Protein AF-A0A3D5Y9T0-F1 (afdb_monomer_lite)

Radius of gyration: 16.97 Å; chains: 1; bounding box: 42×30×44 Å

Structure (mmCIF, N/CA/C/O backbone):
data_AF-A0A3D5Y9T0-F1
#
_entry.id   AF-A0A3D5Y9T0-F1
#
loop_
_atom_site.group_PDB
_atom_site.id
_atom_site.type_symbol
_atom_site.label_atom_id
_atom_site.label_alt_id
_atom_site.label_comp_id
_atom_site.label_asym_id
_atom_site.label_entity_id
_atom_site.label_seq_id
_atom_site.pdbx_PDB_ins_code
_atom_site.Cartn_x
_atom_site.Cartn_y
_atom_site.Cartn_z
_atom_site.occupancy
_atom_site.B_iso_or_equiv
_atom_site.auth_seq_id
_atom_site.auth_comp_id
_atom_site.auth_asym_id
_atom_site.auth_atom_id
_atom_site.pdbx_PDB_model_num
ATOM 1 N N . MET A 1 1 ? -22.317 -2.074 -11.335 1.00 44.34 1 MET A N 1
ATOM 2 C CA . MET A 1 1 ? -21.669 -0.758 -11.502 1.00 44.34 1 MET A CA 1
ATOM 3 C C . MET A 1 1 ? -20.182 -1.042 -11.603 1.00 44.34 1 MET A C 1
ATOM 5 O O . MET A 1 1 ? -19.651 -1.656 -10.688 1.00 44.34 1 MET A O 1
ATOM 9 N N . THR A 1 2 ? -19.561 -0.756 -12.742 1.00 47.66 2 THR A N 1
ATOM 10 C CA . THR A 1 2 ? -18.160 -1.115 -12.999 1.00 47.66 2 THR A CA 1
ATOM 11 C C . THR A 1 2 ? -17.351 0.167 -12.926 1.00 47.66 2 THR A C 1
ATOM 13 O O . THR A 1 2 ? -17.516 1.041 -13.772 1.00 47.66 2 THR A O 1
ATOM 16 N N . SER A 1 3 ? -16.539 0.307 -11.885 1.00 53.72 3 SER A N 1
ATOM 17 C CA . SER A 1 3 ? -15.644 1.451 -11.727 1.00 53.72 3 SER A CA 1
ATOM 18 C C . SER A 1 3 ? -14.276 1.087 -12.290 1.00 53.72 3 SER A C 1
ATOM 20 O O . SER A 1 3 ? -13.783 -0.013 -12.047 1.00 53.72 3 SER A O 1
ATOM 22 N N . ALA A 1 4 ? -13.668 2.006 -13.037 1.00 58.50 4 ALA A N 1
ATOM 23 C CA . ALA A 1 4 ? -12.312 1.867 -13.552 1.00 58.50 4 ALA A CA 1
ATOM 24 C C . ALA A 1 4 ? -11.456 3.031 -13.048 1.00 58.50 4 ALA A C 1
ATOM 26 O O . ALA A 1 4 ? -11.899 4.178 -13.049 1.00 58.50 4 ALA A O 1
ATOM 27 N N . LEU A 1 5 ? -10.229 2.723 -12.632 1.00 60.41 5 LEU A N 1
ATOM 28 C CA . LEU A 1 5 ? -9.205 3.704 -12.294 1.00 60.41 5 LEU A CA 1
ATOM 29 C C . LEU A 1 5 ? -8.203 3.748 -13.452 1.00 60.41 5 LEU A C 1
ATOM 31 O O . LEU A 1 5 ? -7.505 2.765 -13.697 1.00 60.41 5 LEU A O 1
ATOM 35 N N . LEU A 1 6 ? -8.160 4.868 -14.176 1.00 60.34 6 LEU A N 1
ATOM 36 C CA . LEU A 1 6 ? -7.177 5.102 -15.232 1.00 60.34 6 LEU A CA 1
ATOM 37 C C . LEU A 1 6 ? -5.992 5.874 -14.656 1.00 60.34 6 LEU A C 1
ATOM 39 O O . LEU A 1 6 ? -6.169 6.915 -14.029 1.00 60.34 6 LEU A O 1
ATOM 43 N N . MET A 1 7 ? -4.789 5.359 -14.886 1.00 64.12 7 MET A N 1
ATOM 44 C CA . MET A 1 7 ? -3.538 5.953 -14.425 1.00 64.12 7 MET A CA 1
ATOM 45 C C . MET A 1 7 ? -2.582 5.960 -15.615 1.00 64.12 7 MET A C 1
ATOM 47 O O . MET A 1 7 ? -2.412 4.939 -16.280 1.00 64.12 7 MET A O 1
ATOM 51 N N . TRP A 1 8 ? -2.008 7.120 -15.913 1.00 60.72 8 TRP A N 1
ATOM 52 C CA . TRP A 1 8 ? -1.108 7.341 -17.041 1.00 60.72 8 TRP A CA 1
ATOM 53 C C . TRP A 1 8 ? 0.084 8.141 -16.536 1.00 60.72 8 TRP A C 1
ATOM 55 O O . TRP A 1 8 ? -0.109 9.129 -15.833 1.00 60.72 8 TRP A O 1
ATOM 65 N N . GLU A 1 9 ? 1.288 7.754 -16.948 1.00 65.19 9 GLU A N 1
ATOM 66 C CA . GLU A 1 9 ? 2.490 8.568 -16.787 1.00 65.19 9 GLU A CA 1
ATOM 67 C C . GLU A 1 9 ? 3.330 8.473 -18.071 1.00 65.19 9 GLU A C 1
ATOM 69 O O . GLU A 1 9 ? 3.703 7.362 -18.468 1.00 65.19 9 GLU A O 1
ATOM 74 N N . PRO A 1 10 ? 3.632 9.594 -18.751 1.00 60.41 10 PRO A N 1
ATOM 75 C CA . PRO A 1 10 ? 4.491 9.578 -19.921 1.00 60.41 10 PRO A CA 1
ATOM 76 C C . PRO A 1 10 ? 5.957 9.483 -19.479 1.00 60.41 10 PRO A C 1
ATOM 78 O O . PRO A 1 10 ? 6.588 10.479 -19.143 1.00 60.41 10 PRO A O 1
ATOM 81 N N . THR A 1 11 ? 6.527 8.279 -19.514 1.00 65.00 11 THR A N 1
ATOM 82 C CA . THR A 1 11 ? 7.960 8.059 -19.271 1.00 65.00 11 THR A CA 1
ATOM 83 C C . THR A 1 11 ? 8.695 7.757 -20.581 1.00 65.00 11 THR A C 1
ATOM 85 O O . THR A 1 11 ? 8.314 6.862 -21.331 1.00 65.00 11 THR A O 1
ATOM 88 N N . SER A 1 12 ? 9.749 8.525 -20.880 1.00 64.12 12 SER A N 1
ATOM 89 C CA . SER A 1 12 ? 10.648 8.300 -22.028 1.00 64.12 12 SER A CA 1
ATOM 90 C C . SER A 1 12 ? 11.911 7.515 -21.656 1.00 64.12 12 SER A C 1
ATOM 92 O O . SER A 1 12 ? 12.662 7.094 -22.532 1.00 64.12 12 SER A O 1
ATOM 94 N N . SER A 1 13 ? 12.159 7.337 -20.355 1.00 71.62 13 SER A N 1
ATOM 95 C CA . SER A 1 13 ? 13.212 6.496 -19.787 1.00 71.62 13 SER A CA 1
ATOM 96 C C . SER A 1 13 ? 12.961 6.283 -18.288 1.00 71.62 13 SER A C 1
ATOM 98 O O . SER A 1 13 ? 12.377 7.131 -17.612 1.00 71.62 13 SER A O 1
ATOM 100 N N . GLY A 1 14 ? 13.422 5.150 -17.758 1.00 80.31 14 GLY A N 1
ATOM 101 C CA . GLY A 1 14 ? 13.322 4.796 -16.340 1.00 80.31 14 GLY A CA 1
ATOM 102 C C . GLY A 1 14 ? 12.099 3.949 -15.974 1.00 80.31 14 GLY A C 1
ATOM 103 O O . GLY A 1 14 ? 11.492 3.281 -16.814 1.00 80.31 14 GLY A O 1
ATOM 104 N N . SER A 1 15 ? 11.778 3.937 -14.679 1.00 82.88 15 SER A N 1
ATOM 105 C CA . SER A 1 15 ? 10.629 3.224 -14.117 1.00 82.88 15 SER A CA 1
ATOM 106 C C . SER A 1 15 ? 9.788 4.164 -13.262 1.00 82.88 15 SER A C 1
ATOM 108 O O . SER A 1 15 ? 10.317 4.831 -12.373 1.00 82.88 15 SER A O 1
ATOM 110 N N . VAL A 1 16 ? 8.480 4.168 -13.497 1.00 85.44 16 VAL A N 1
ATOM 111 C CA . VAL A 1 16 ? 7.497 4.880 -12.675 1.00 85.44 16 VAL A CA 1
ATOM 112 C C . VAL A 1 16 ? 6.829 3.870 -11.760 1.00 85.44 16 VAL A C 1
ATOM 114 O O . VAL A 1 16 ? 6.356 2.838 -12.233 1.00 85.44 16 VAL A O 1
ATOM 117 N N . TYR A 1 17 ? 6.788 4.170 -10.463 1.00 85.88 17 TYR A N 1
ATOM 118 C CA . TYR A 1 17 ? 6.134 3.346 -9.450 1.00 85.88 17 TYR A CA 1
ATOM 119 C C . TYR A 1 17 ? 4.898 4.084 -8.959 1.00 85.88 17 TYR A C 1
ATOM 121 O O . TYR A 1 17 ? 5.007 5.163 -8.380 1.00 85.88 17 TYR A O 1
ATOM 129 N N . LEU A 1 18 ? 3.735 3.479 -9.149 1.00 88.00 18 LEU A N 1
ATOM 130 C CA . LEU A 1 18 ? 2.513 3.901 -8.495 1.00 88.00 18 LEU A CA 1
ATOM 131 C C . LEU A 1 18 ? 2.187 2.920 -7.381 1.00 88.00 18 LEU A C 1
ATOM 133 O O . LEU A 1 18 ? 2.178 1.713 -7.605 1.00 88.00 18 LEU A O 1
ATOM 137 N N . VAL A 1 19 ? 1.891 3.433 -6.192 1.00 89.38 19 VAL A N 1
ATOM 138 C CA . VAL A 1 19 ? 1.512 2.612 -5.045 1.00 89.38 19 VAL A CA 1
ATOM 139 C C . VAL A 1 19 ? 0.292 3.224 -4.382 1.00 89.38 19 VAL A C 1
ATOM 141 O O . VAL A 1 19 ? 0.239 4.427 -4.141 1.00 89.38 19 VAL A O 1
ATOM 144 N N . VAL A 1 20 ? -0.684 2.378 -4.088 1.00 89.62 20 VAL A N 1
ATOM 145 C CA . VAL A 1 20 ? -1.932 2.727 -3.417 1.00 89.62 20 VAL A CA 1
ATOM 146 C C . VAL A 1 20 ? -2.071 1.808 -2.213 1.00 89.62 20 VAL A C 1
ATOM 148 O O . VAL A 1 20 ? -1.701 0.640 -2.289 1.00 89.62 20 VAL A O 1
ATOM 151 N N . ASN A 1 21 ? -2.593 2.325 -1.102 1.00 90.31 21 ASN A N 1
ATOM 152 C CA . ASN A 1 21 ? -2.951 1.524 0.064 1.00 90.31 21 ASN A CA 1
ATOM 153 C C . ASN A 1 21 ? -4.437 1.715 0.358 1.00 90.31 21 ASN A C 1
ATOM 155 O O . ASN A 1 21 ? -4.840 2.784 0.815 1.00 90.31 21 ASN A O 1
ATOM 159 N N . GLY A 1 22 ? -5.244 0.706 0.034 1.00 88.25 22 GLY A N 1
ATOM 160 C CA . GLY A 1 22 ? -6.670 0.702 0.340 1.00 88.25 22 GLY A CA 1
ATOM 161 C C . GLY A 1 22 ? -6.932 0.297 1.787 1.00 88.25 22 GLY A C 1
ATOM 162 O O . GLY A 1 22 ? -6.128 -0.405 2.392 1.00 88.25 22 GLY A O 1
ATOM 163 N N . ILE A 1 23 ? -8.080 0.707 2.325 1.00 87.44 23 ILE A N 1
ATOM 164 C CA . ILE A 1 23 ? -8.626 0.167 3.575 1.00 87.44 23 ILE A CA 1
ATOM 165 C C . ILE A 1 23 ? -9.846 -0.675 3.209 1.00 87.44 23 ILE A C 1
ATOM 167 O O . ILE A 1 23 ? -10.811 -0.156 2.645 1.00 87.44 23 ILE A O 1
ATOM 171 N N . ARG A 1 24 ? -9.801 -1.972 3.508 1.00 87.75 24 ARG A N 1
ATOM 172 C CA . ARG A 1 24 ? -10.867 -2.938 3.229 1.00 87.75 24 ARG A CA 1
ATOM 173 C C . ARG A 1 24 ? -11.492 -3.406 4.538 1.00 87.75 24 ARG A C 1
ATOM 175 O O . ARG A 1 24 ? -10.788 -3.653 5.506 1.00 87.75 24 ARG A O 1
ATOM 182 N N . HIS A 1 25 ? -12.806 -3.601 4.556 1.00 87.12 25 HIS A N 1
ATOM 183 C CA . HIS A 1 25 ? -13.451 -4.363 5.624 1.00 87.12 25 HIS A CA 1
ATOM 184 C C . HIS A 1 25 ? -13.201 -5.865 5.408 1.00 87.12 25 HIS A C 1
ATOM 186 O O . HIS A 1 25 ? -13.663 -6.444 4.420 1.00 87.12 25 HIS A O 1
ATOM 192 N N . ASP A 1 26 ? -12.471 -6.497 6.325 1.00 88.44 26 ASP A N 1
ATOM 193 C CA . ASP A 1 26 ? -12.350 -7.946 6.411 1.00 88.44 26 ASP A CA 1
ATOM 194 C C . ASP A 1 26 ? -13.477 -8.526 7.273 1.00 88.44 26 ASP A C 1
ATOM 196 O O . ASP A 1 26 ? -13.438 -8.486 8.502 1.00 88.44 26 ASP A O 1
ATOM 200 N N . GLN A 1 27 ? -14.493 -9.075 6.607 1.00 85.19 27 GLN A N 1
ATOM 201 C CA . GLN A 1 27 ? -15.669 -9.648 7.265 1.00 85.19 27 GLN A CA 1
ATOM 202 C C . GLN A 1 27 ? -15.348 -10.876 8.121 1.00 85.19 27 GLN A C 1
ATOM 204 O O . GLN A 1 27 ? -16.078 -11.156 9.068 1.00 85.19 27 GLN A O 1
ATOM 209 N N . LYS A 1 28 ? -14.293 -11.633 7.788 1.00 87.75 28 LYS A N 1
ATOM 210 C CA . LYS A 1 28 ? -13.954 -12.865 8.511 1.00 87.75 28 LYS A CA 1
ATOM 211 C C . LYS A 1 28 ? -13.447 -12.543 9.912 1.00 87.75 28 LYS A C 1
ATOM 213 O O . LYS A 1 28 ? -13.846 -13.198 10.871 1.00 87.75 28 LYS A O 1
ATOM 218 N N . ASP A 1 29 ? -12.594 -11.531 9.999 1.00 87.69 29 ASP A N 1
ATOM 219 C CA . ASP A 1 29 ? -11.960 -11.112 11.247 1.00 87.69 29 ASP A CA 1
ATOM 220 C C . ASP A 1 29 ? -12.679 -9.904 11.886 1.00 87.69 29 ASP A C 1
ATOM 222 O O . ASP A 1 29 ? -12.258 -9.418 12.934 1.00 87.69 29 ASP A O 1
ATOM 226 N N . ASN A 1 30 ? -13.777 -9.437 11.269 1.00 88.44 30 ASN A N 1
ATOM 227 C CA . ASN A 1 30 ? -14.540 -8.237 11.635 1.00 88.44 30 ASN A CA 1
ATOM 228 C C . ASN A 1 30 ? -13.624 -7.035 11.933 1.00 88.44 30 ASN A C 1
ATOM 230 O O . ASN A 1 30 ? -13.685 -6.404 12.994 1.00 88.44 30 ASN A O 1
ATOM 234 N N . ALA A 1 31 ? -12.725 -6.763 10.990 1.00 91.44 31 ALA A N 1
ATOM 235 C CA . ALA A 1 31 ? -11.647 -5.796 11.130 1.00 91.44 31 ALA A CA 1
ATOM 236 C C . ALA A 1 31 ? -11.491 -4.948 9.861 1.00 91.44 31 ALA A C 1
ATOM 238 O O . ALA A 1 31 ? -11.967 -5.312 8.786 1.00 91.44 31 ALA A O 1
ATOM 239 N N . LEU A 1 32 ? -10.802 -3.814 9.965 1.00 89.38 32 LEU A N 1
ATOM 240 C CA . LEU A 1 32 ? -10.307 -3.088 8.800 1.00 89.38 32 LEU A CA 1
ATOM 241 C C . LEU A 1 32 ? -8.893 -3.576 8.484 1.00 89.38 32 LEU A C 1
ATOM 243 O O . LEU A 1 32 ? -8.024 -3.536 9.349 1.00 89.38 32 LEU A O 1
ATOM 247 N N . ASP A 1 33 ? -8.651 -4.021 7.256 1.00 91.44 33 ASP A N 1
ATOM 248 C CA . ASP A 1 33 ? -7.337 -4.461 6.788 1.00 91.44 33 ASP A CA 1
ATOM 249 C C . ASP A 1 33 ? -6.820 -3.524 5.699 1.00 91.44 33 ASP A C 1
ATOM 251 O O . ASP A 1 33 ? -7.552 -3.111 4.795 1.00 91.44 33 ASP A O 1
ATOM 255 N N . GLN A 1 34 ? -5.541 -3.187 5.784 1.00 91.81 34 GLN A N 1
ATOM 256 C CA . GLN A 1 34 ? -4.855 -2.443 4.743 1.00 91.81 34 GLN A CA 1
ATOM 257 C C . GLN A 1 34 ? -4.495 -3.356 3.571 1.00 91.81 34 GLN A C 1
ATOM 259 O O . GLN A 1 34 ? -3.858 -4.396 3.741 1.00 91.81 34 GLN A O 1
ATOM 264 N N . GLU A 1 35 ? -4.857 -2.934 2.363 1.00 91.75 35 GLU A N 1
ATOM 265 C CA . GLU A 1 35 ? -4.616 -3.665 1.125 1.00 91.75 35 GLU A CA 1
ATOM 266 C C . GLU A 1 35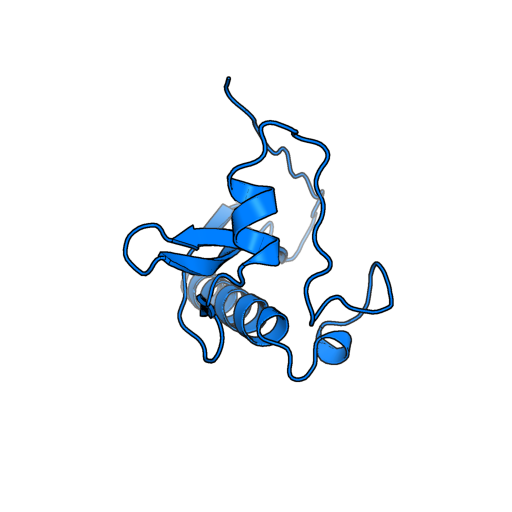 ? -3.852 -2.789 0.125 1.00 91.75 35 GLU A C 1
ATOM 268 O O . GLU A 1 35 ? -4.451 -2.056 -0.673 1.00 91.75 35 GLU A O 1
ATOM 273 N N . PRO A 1 36 ? -2.512 -2.849 0.140 1.00 92.62 36 PRO A N 1
ATOM 274 C CA . PRO A 1 36 ? -1.712 -2.119 -0.797 1.00 92.62 36 PRO A CA 1
ATOM 275 C C . PRO A 1 36 ? -1.546 -2.901 -2.091 1.00 92.62 36 PRO A C 1
ATOM 277 O O . PRO A 1 36 ? -1.400 -4.130 -2.131 1.00 92.62 36 PRO A O 1
ATOM 280 N N . PHE A 1 37 ? -1.522 -2.139 -3.169 1.00 93.44 37 PHE A N 1
ATOM 281 C CA . PHE A 1 37 ? -1.165 -2.600 -4.492 1.00 93.44 37 PHE A CA 1
ATOM 282 C C . PHE A 1 37 ? -0.314 -1.540 -5.174 1.00 93.44 37 PHE A C 1
ATOM 284 O O . PHE A 1 37 ? -0.307 -0.367 -4.800 1.00 93.44 37 PHE A O 1
ATOM 291 N N . GLY A 1 38 ? 0.433 -1.952 -6.182 1.00 91.75 38 GLY A N 1
ATOM 292 C CA . GLY A 1 38 ? 1.254 -1.045 -6.944 1.00 91.75 38 GLY A CA 1
ATOM 293 C C . GLY A 1 38 ? 1.526 -1.547 -8.342 1.00 91.75 38 GLY A C 1
ATOM 294 O O . GLY A 1 38 ? 1.424 -2.736 -8.649 1.00 91.75 38 GLY A O 1
ATOM 295 N N . ILE A 1 39 ? 1.852 -0.586 -9.188 1.00 89.94 39 ILE A N 1
ATOM 296 C CA . ILE A 1 39 ? 2.131 -0.766 -10.597 1.00 89.94 39 ILE A CA 1
ATOM 297 C C . ILE A 1 39 ? 3.499 -0.158 -10.866 1.00 89.94 39 ILE A C 1
ATOM 299 O O . ILE A 1 39 ? 3.782 0.962 -10.446 1.00 89.94 39 ILE A O 1
ATOM 303 N N . VAL A 1 40 ? 4.336 -0.892 -11.585 1.00 88.19 40 VAL A N 1
ATOM 304 C CA . VAL A 1 40 ? 5.504 -0.335 -12.258 1.00 88.19 40 VAL A CA 1
ATOM 305 C C . VAL A 1 40 ? 5.224 -0.263 -13.737 1.00 88.19 40 VAL A C 1
ATOM 307 O O . VAL A 1 40 ? 4.776 -1.251 -14.310 1.00 88.19 40 VAL A O 1
ATOM 310 N N . VAL A 1 41 ? 5.550 0.871 -14.347 1.00 86.56 41 VAL A N 1
ATOM 311 C CA . VAL A 1 41 ? 5.731 0.983 -15.795 1.00 86.56 41 VAL A CA 1
ATOM 312 C C . VAL A 1 41 ? 7.213 1.213 -16.042 1.00 86.56 41 VAL A C 1
ATOM 314 O O . VAL A 1 41 ? 7.777 2.197 -15.559 1.00 86.56 41 VAL A O 1
ATOM 317 N N . ASN A 1 42 ? 7.850 0.289 -16.754 1.00 82.81 42 ASN A N 1
ATOM 318 C CA . ASN A 1 42 ? 9.242 0.400 -17.157 1.00 82.81 42 ASN A CA 1
ATOM 319 C C . ASN A 1 42 ? 9.307 0.631 -18.670 1.00 82.81 42 ASN A C 1
ATOM 321 O O . ASN A 1 42 ? 8.807 -0.179 -19.449 1.00 82.81 42 ASN A O 1
ATOM 325 N N . ALA A 1 43 ? 9.913 1.749 -19.065 1.00 79.94 43 ALA A N 1
ATOM 326 C CA . ALA A 1 43 ? 10.078 2.149 -20.460 1.00 79.94 43 ALA A CA 1
ATOM 327 C C . ALA A 1 43 ? 11.549 2.123 -20.914 1.00 79.94 43 ALA A C 1
ATOM 329 O O . ALA A 1 43 ? 11.900 2.722 -21.927 1.00 79.94 43 ALA A O 1
ATOM 330 N N . THR A 1 44 ? 12.433 1.452 -20.166 1.00 72.44 44 THR A N 1
ATOM 331 C CA . THR A 1 44 ? 13.823 1.233 -20.594 1.00 72.44 44 THR A CA 1
ATOM 332 C C . THR A 1 44 ? 13.932 0.004 -21.497 1.00 72.44 44 THR A C 1
ATOM 334 O O . THR A 1 44 ? 13.517 -1.087 -21.121 1.00 72.44 44 THR A O 1
ATOM 337 N N . GLY A 1 45 ? 14.511 0.176 -22.691 1.00 69.31 45 GLY A N 1
ATOM 338 C CA . GLY A 1 45 ? 14.797 -0.914 -23.632 1.00 69.31 45 GLY A CA 1
ATOM 339 C C . GLY A 1 45 ? 13.948 -0.895 -24.907 1.00 69.31 45 GLY A C 1
ATOM 340 O O . GLY A 1 45 ? 13.357 0.118 -25.269 1.00 69.31 45 GLY A O 1
ATOM 341 N N . ALA A 1 46 ? 13.930 -2.024 -25.621 1.00 69.94 46 ALA A N 1
ATOM 342 C CA . ALA A 1 46 ? 13.266 -2.152 -26.923 1.00 69.94 46 ALA A CA 1
ATOM 343 C C . ALA A 1 46 ? 11.726 -2.190 -26.839 1.00 69.94 46 ALA A C 1
ATOM 345 O O . ALA A 1 46 ? 11.046 -2.087 -27.859 1.00 69.94 46 ALA A O 1
ATOM 346 N N . SER A 1 47 ? 11.155 -2.379 -25.648 1.00 74.62 47 SER A N 1
ATOM 347 C CA . SER A 1 47 ? 9.709 -2.418 -25.416 1.00 74.62 47 SER A CA 1
ATOM 348 C C . SER A 1 47 ? 9.391 -2.000 -23.984 1.00 74.62 47 SER A C 1
ATOM 350 O O . SER A 1 47 ? 10.153 -2.301 -23.068 1.00 74.62 47 SER A O 1
ATOM 352 N N . ALA A 1 48 ? 8.258 -1.323 -23.794 1.00 81.06 48 ALA A N 1
ATOM 353 C CA . ALA A 1 48 ? 7.750 -1.007 -22.467 1.00 81.06 48 ALA A CA 1
ATOM 354 C C . ALA A 1 48 ? 7.050 -2.227 -21.856 1.00 81.06 48 ALA A C 1
ATOM 356 O O . ALA A 1 48 ? 6.352 -2.965 -22.554 1.00 81.06 48 ALA A O 1
ATOM 357 N N . TYR A 1 49 ? 7.198 -2.411 -20.547 1.00 82.94 49 TYR A N 1
ATOM 358 C CA . TYR A 1 49 ? 6.485 -3.441 -19.797 1.00 82.94 49 TYR A CA 1
ATOM 359 C C . TYR A 1 49 ? 5.934 -2.897 -18.481 1.00 82.94 49 TYR A C 1
ATOM 361 O O . TYR A 1 49 ? 6.378 -1.869 -17.964 1.00 82.94 49 TYR A O 1
ATOM 369 N N . GLY A 1 50 ? 4.938 -3.602 -17.947 1.00 85.75 50 GLY A N 1
ATOM 370 C CA . GLY A 1 50 ? 4.290 -3.263 -16.690 1.00 85.75 50 GLY A CA 1
ATOM 371 C C . GLY A 1 50 ? 4.315 -4.426 -15.706 1.00 85.75 50 GLY A C 1
ATOM 372 O O . GLY A 1 50 ? 4.148 -5.578 -16.100 1.00 85.75 50 GLY A O 1
ATOM 373 N N . ILE A 1 51 ? 4.497 -4.124 -14.423 1.00 88.25 51 ILE A N 1
ATOM 374 C CA . ILE A 1 51 ? 4.370 -5.091 -13.328 1.00 88.25 51 ILE A CA 1
ATOM 375 C C . ILE A 1 51 ? 3.229 -4.625 -12.436 1.00 88.25 51 ILE A C 1
ATOM 377 O O . ILE A 1 51 ? 3.241 -3.488 -11.977 1.00 88.25 51 ILE A O 1
ATOM 381 N N . PHE A 1 52 ? 2.282 -5.512 -12.147 1.00 90.75 52 PHE A N 1
ATOM 382 C CA . PHE A 1 52 ? 1.280 -5.309 -11.106 1.00 90.75 52 PHE A CA 1
ATOM 383 C C . PHE A 1 52 ? 1.616 -6.200 -9.912 1.00 90.75 52 PHE A C 1
ATOM 385 O O . PHE A 1 52 ? 1.759 -7.415 -10.051 1.00 90.75 52 PHE A O 1
ATOM 392 N N . ALA A 1 53 ? 1.739 -5.598 -8.733 1.00 91.06 53 ALA A N 1
ATOM 393 C CA . ALA A 1 53 ? 1.909 -6.314 -7.483 1.00 91.06 53 ALA A CA 1
ATOM 394 C C . ALA A 1 53 ? 0.817 -5.887 -6.511 1.00 91.06 53 ALA A C 1
ATOM 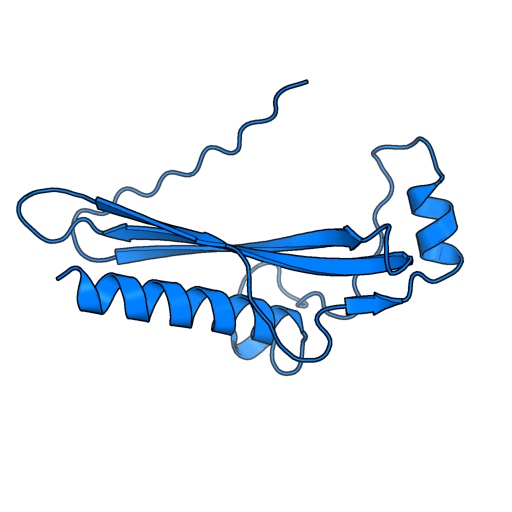396 O O . ALA A 1 53 ? 0.611 -4.705 -6.266 1.00 91.06 53 ALA A O 1
ATOM 397 N N . HIS A 1 54 ? 0.153 -6.860 -5.907 1.00 90.06 54 HIS A N 1
ATOM 398 C CA . HIS A 1 54 ? -0.791 -6.631 -4.824 1.00 90.06 54 HIS A CA 1
ATOM 399 C C . HIS A 1 54 ? -0.468 -7.564 -3.659 1.00 90.06 54 HIS A C 1
ATOM 401 O O . HIS A 1 54 ? 0.298 -8.530 -3.819 1.00 90.06 54 HIS A O 1
ATOM 407 N N . HIS A 1 55 ? -1.041 -7.234 -2.502 1.00 82.19 55 HIS A N 1
ATOM 408 C CA . HIS A 1 55 ? -0.904 -7.945 -1.233 1.00 82.19 55 HIS A CA 1
ATOM 409 C C . HIS A 1 55 ? 0.494 -7.877 -0.601 1.00 82.19 55 HIS A C 1
ATOM 411 O O . HIS A 1 55 ? 1.535 -7.817 -1.264 1.00 82.19 55 HIS A O 1
ATOM 417 N N . GLY A 1 56 ? 0.506 -7.977 0.725 1.00 85.31 56 GLY A N 1
ATOM 418 C CA . GLY A 1 56 ? 1.705 -8.059 1.543 1.00 85.31 56 GLY A CA 1
ATOM 419 C C . GLY A 1 56 ? 1.348 -8.332 3.001 1.00 85.31 56 GLY A C 1
ATOM 420 O O . GLY A 1 56 ? 0.174 -8.428 3.347 1.00 85.31 56 GLY A O 1
ATOM 421 N N . ASN A 1 57 ? 2.363 -8.445 3.851 1.00 90.31 57 ASN A N 1
ATOM 422 C CA . ASN A 1 57 ? 2.170 -8.563 5.289 1.00 90.31 57 ASN A CA 1
ATOM 423 C C . ASN A 1 57 ? 3.161 -7.660 6.026 1.00 90.31 57 ASN A C 1
ATOM 425 O O . ASN A 1 57 ? 4.352 -7.676 5.721 1.00 90.31 57 ASN A O 1
ATOM 429 N N . TRP A 1 58 ? 2.665 -6.894 6.991 1.00 92.56 58 TRP A N 1
ATOM 430 C CA . TRP A 1 58 ? 3.450 -6.032 7.871 1.00 92.56 58 TRP A CA 1
ATOM 431 C C . TRP A 1 58 ? 2.700 -5.839 9.201 1.00 92.56 58 TRP A C 1
ATOM 433 O O . TRP A 1 58 ? 1.497 -6.114 9.274 1.00 92.56 58 TRP A O 1
ATOM 443 N N . PRO A 1 59 ? 3.388 -5.410 10.272 1.00 91.00 59 PRO A N 1
ATOM 444 C CA . PRO A 1 59 ? 2.750 -5.152 11.559 1.00 91.00 59 PRO A CA 1
ATOM 445 C C . PRO A 1 59 ? 1.662 -4.078 11.471 1.00 91.00 59 PRO A C 1
ATOM 447 O O . PRO A 1 59 ? 1.774 -3.141 10.683 1.00 91.00 59 PRO A O 1
ATOM 450 N N . ASN A 1 60 ? 0.643 -4.195 12.325 1.00 89.38 60 ASN A N 1
ATOM 451 C CA . ASN A 1 60 ? -0.438 -3.212 12.485 1.00 89.38 60 ASN A CA 1
ATOM 452 C C . ASN A 1 60 ? -1.255 -2.931 11.209 1.00 89.38 60 ASN A C 1
ATOM 454 O O . ASN A 1 60 ? -1.960 -1.930 11.144 1.00 89.38 60 ASN A O 1
ATOM 458 N N . ARG A 1 61 ? -1.185 -3.811 10.198 1.00 91.19 61 ARG A N 1
ATOM 459 C CA . ARG A 1 61 ? -1.964 -3.671 8.956 1.00 91.19 61 ARG A CA 1
ATOM 460 C C . ARG A 1 61 ? -3.473 -3.845 9.154 1.00 91.19 61 ARG A C 1
ATOM 462 O O . ARG A 1 61 ? -4.248 -3.349 8.345 1.00 91.19 61 ARG A O 1
ATOM 469 N N . THR A 1 62 ? -3.864 -4.543 10.219 1.00 91.50 62 THR A N 1
ATOM 470 C CA . THR A 1 62 ? -5.253 -4.851 10.560 1.00 91.50 62 THR A CA 1
ATOM 471 C C . THR A 1 62 ? -5.627 -4.116 11.842 1.00 91.50 62 THR A C 1
ATOM 473 O O . THR A 1 62 ? -4.932 -4.250 12.852 1.00 91.50 62 THR A O 1
ATOM 476 N N . THR A 1 63 ? -6.722 -3.361 11.824 1.00 89.56 63 THR A N 1
ATOM 477 C CA . THR A 1 63 ? -7.247 -2.633 12.982 1.00 89.56 63 THR A CA 1
ATOM 478 C C . THR A 1 63 ? -8.653 -3.126 13.344 1.00 89.56 63 THR A C 1
ATOM 480 O O . THR A 1 63 ? -9.476 -3.356 12.455 1.00 89.56 63 THR A O 1
ATOM 483 N N . PRO A 1 64 ? -8.966 -3.317 14.640 1.00 90.50 64 PRO A N 1
ATOM 484 C CA . PRO A 1 64 ? -10.315 -3.681 15.060 1.00 90.50 64 PRO A CA 1
ATOM 485 C C . PRO A 1 64 ? -11.338 -2.611 14.669 1.00 90.50 64 PRO A C 1
ATOM 487 O O . PRO A 1 64 ? -11.063 -1.414 14.771 1.00 90.50 64 PRO A O 1
ATOM 490 N N . ILE A 1 65 ? -12.540 -3.036 14.281 1.00 88.69 65 ILE A N 1
ATOM 491 C CA . ILE A 1 65 ? -13.649 -2.108 14.049 1.00 88.69 65 ILE A CA 1
ATOM 492 C C . ILE A 1 65 ? -14.140 -1.566 15.396 1.00 88.69 65 ILE A C 1
ATOM 494 O O . ILE A 1 65 ? -14.534 -2.326 16.282 1.00 88.69 65 ILE A O 1
ATOM 498 N N . THR A 1 66 ? -14.130 -0.242 15.553 1.00 87.25 66 THR A N 1
ATOM 499 C CA . THR A 1 66 ? -14.727 0.421 16.720 1.00 87.25 66 THR A CA 1
ATOM 500 C C . THR A 1 66 ? -16.242 0.576 16.537 1.00 87.25 66 THR A C 1
ATOM 502 O O . THR A 1 66 ? -16.724 0.565 15.401 1.00 87.25 66 THR A O 1
ATOM 505 N N . PRO A 1 67 ? -17.025 0.776 17.614 1.00 87.31 67 PRO A N 1
ATOM 506 C CA . PRO A 1 67 ? -18.463 1.032 17.498 1.00 87.31 67 PRO A CA 1
ATOM 507 C C . PRO A 1 67 ? -18.815 2.227 16.596 1.00 87.31 67 PRO A C 1
ATOM 509 O O . PRO A 1 67 ? -19.858 2.231 15.947 1.00 87.31 67 PRO A O 1
ATOM 512 N N . GLU A 1 68 ? -17.959 3.248 16.537 1.00 84.06 68 GLU A N 1
ATOM 513 C CA . GLU A 1 68 ? -18.127 4.416 15.667 1.00 84.06 68 GLU A CA 1
ATOM 514 C C . GLU A 1 68 ? -17.950 4.045 14.192 1.00 84.06 68 GLU A C 1
ATOM 516 O O . GLU A 1 68 ? -18.784 4.410 13.363 1.00 84.06 68 GLU A O 1
ATOM 521 N N . VAL A 1 69 ? -16.900 3.282 13.870 1.00 82.69 69 VAL A N 1
ATOM 522 C CA . VAL A 1 69 ? -16.658 2.771 12.513 1.00 82.69 69 VAL A CA 1
ATOM 523 C C . VAL A 1 69 ? -17.782 1.824 12.093 1.00 82.69 69 VAL A C 1
ATOM 525 O O . VAL A 1 69 ? -18.277 1.933 10.974 1.00 82.69 69 VAL A O 1
ATOM 528 N N . GLN A 1 70 ? -18.244 0.956 12.996 1.00 85.25 70 GLN A N 1
ATOM 529 C CA . GLN A 1 70 ? -19.357 0.040 12.742 1.00 85.25 70 GLN A CA 1
ATOM 530 C C . GLN A 1 70 ? -20.623 0.796 12.320 1.00 85.25 70 GLN A C 1
ATOM 532 O O . GLN A 1 70 ? -21.207 0.487 11.285 1.00 85.25 70 GLN A O 1
ATOM 537 N N . LYS A 1 71 ? -21.001 1.849 13.060 1.00 85.19 71 LYS A N 1
ATOM 538 C CA . LYS A 1 71 ? -22.161 2.693 12.719 1.00 85.19 71 LYS A CA 1
ATOM 539 C C . LYS A 1 71 ? -22.037 3.325 11.334 1.00 85.19 71 LYS A C 1
ATOM 541 O O . LYS A 1 71 ? -23.037 3.470 10.637 1.00 85.19 71 LYS A O 1
ATOM 546 N N . ILE A 1 72 ? -20.826 3.713 10.937 1.00 81.06 72 ILE A N 1
ATOM 547 C CA . ILE A 1 72 ? -20.567 4.272 9.607 1.00 81.06 72 ILE A CA 1
ATOM 548 C C . ILE A 1 72 ? -20.721 3.195 8.529 1.00 81.06 72 ILE A C 1
ATOM 550 O O . ILE A 1 72 ? -21.421 3.437 7.548 1.00 81.06 72 ILE A O 1
ATOM 554 N N . LEU A 1 73 ? -20.120 2.017 8.716 1.00 79.44 73 LEU A N 1
ATOM 555 C CA . LEU A 1 73 ? -20.220 0.894 7.775 1.00 79.44 73 LEU A CA 1
ATOM 556 C C . LEU A 1 73 ? -21.669 0.421 7.579 1.00 79.44 73 LEU A C 1
ATOM 558 O O . LEU A 1 73 ? -22.037 0.011 6.482 1.00 79.44 73 LEU A O 1
ATOM 562 N N . GLU A 1 74 ? -22.490 0.499 8.627 1.00 83.38 74 GLU A N 1
ATOM 563 C CA . GLU A 1 74 ? -23.921 0.170 8.591 1.00 83.38 74 GLU A CA 1
ATOM 564 C C . GLU A 1 74 ? -24.788 1.284 7.987 1.00 83.38 74 GLU A C 1
ATOM 566 O O . GLU A 1 74 ? -25.928 1.043 7.583 1.00 83.38 74 GLU A O 1
ATOM 571 N N . SER A 1 75 ? -24.277 2.514 7.915 1.00 80.56 75 SER A N 1
ATOM 572 C CA . SER A 1 75 ? -25.035 3.635 7.370 1.00 80.56 75 SER A CA 1
ATOM 573 C C . SER A 1 75 ? -25.060 3.592 5.838 1.00 80.56 75 SER A C 1
ATOM 575 O O . SER A 1 75 ? -24.046 3.420 5.168 1.00 80.56 75 SER A O 1
ATOM 577 N N . THR A 1 76 ? -26.232 3.802 5.243 1.00 63.47 76 THR A N 1
ATOM 578 C CA . THR A 1 76 ? -26.453 3.696 3.788 1.00 63.47 76 THR A CA 1
ATOM 579 C C . THR A 1 76 ? -25.924 4.894 2.984 1.00 63.47 76 THR A C 1
ATOM 581 O O . THR A 1 76 ? -26.335 5.102 1.842 1.00 63.47 76 THR A O 1
ATOM 584 N N . SER A 1 77 ? -25.064 5.731 3.569 1.00 61.69 77 SER A N 1
ATOM 585 C CA . SER A 1 77 ? -24.595 6.981 2.964 1.00 61.69 77 SER A CA 1
ATOM 586 C C . SER A 1 77 ? -23.173 6.835 2.419 1.00 61.69 77 SER A C 1
ATOM 588 O O . SER A 1 77 ? -22.226 6.548 3.150 1.00 61.69 77 SER A O 1
ATOM 590 N N . LEU A 1 78 ? -23.022 7.116 1.121 1.00 59.84 78 LEU A N 1
ATOM 591 C CA . LEU A 1 78 ? -21.740 7.206 0.408 1.00 59.84 78 LEU A CA 1
ATOM 592 C C . LEU A 1 78 ? -20.888 8.420 0.835 1.00 59.84 78 LEU A C 1
ATOM 594 O O . LEU A 1 78 ? -19.776 8.584 0.345 1.00 59.84 78 LEU A O 1
ATOM 598 N N . GLY A 1 79 ? -21.410 9.293 1.704 1.00 59.94 79 GLY A N 1
ATOM 599 C CA . GLY A 1 79 ? -20.751 10.526 2.144 1.00 59.94 79 GLY A CA 1
ATOM 600 C C . GLY A 1 79 ? -20.078 10.440 3.512 1.00 59.94 79 GLY A C 1
ATOM 601 O O . GLY A 1 79 ? -19.676 11.473 4.041 1.00 59.94 79 GLY A O 1
ATOM 602 N N . ASN A 1 80 ? -19.994 9.255 4.117 1.00 65.06 80 ASN A N 1
ATOM 603 C CA . ASN A 1 80 ? -19.341 9.114 5.412 1.00 65.06 80 ASN A CA 1
ATOM 604 C C . ASN A 1 80 ? -17.837 8.935 5.243 1.00 65.06 80 ASN A C 1
ATOM 606 O O . ASN A 1 80 ? -17.372 8.008 4.583 1.00 65.06 80 ASN A O 1
ATOM 610 N N . TYR A 1 81 ? -17.089 9.804 5.908 1.00 65.56 81 TYR A N 1
ATOM 611 C CA . TYR A 1 81 ? -15.641 9.742 5.998 1.00 65.56 81 TYR A CA 1
ATOM 612 C C . TYR A 1 81 ? -15.275 9.531 7.460 1.00 65.56 81 TYR A C 1
ATOM 614 O O . TYR A 1 81 ? -15.871 10.148 8.344 1.00 65.56 81 TYR A O 1
ATOM 622 N N . PHE A 1 82 ? -14.284 8.687 7.718 1.00 69.00 82 PHE A N 1
ATOM 623 C CA . PHE A 1 82 ? -13.676 8.577 9.035 1.00 69.00 82 PHE A CA 1
ATOM 624 C C . PHE A 1 82 ? -12.205 8.984 8.931 1.00 69.00 82 PHE A C 1
ATOM 626 O O . PHE A 1 82 ? -11.508 8.530 8.019 1.00 69.00 82 PHE A O 1
ATOM 633 N N . PRO A 1 83 ? -11.721 9.862 9.824 1.00 61.12 83 PRO A N 1
ATOM 634 C CA . PRO A 1 83 ? -10.309 10.190 9.867 1.00 61.12 83 PRO A CA 1
ATOM 635 C C . PRO A 1 83 ? -9.542 8.938 10.296 1.00 61.12 83 PRO A C 1
ATOM 637 O O . PRO A 1 83 ? -9.782 8.387 11.370 1.00 61.12 83 PRO A O 1
ATOM 640 N N . LEU A 1 84 ? -8.627 8.471 9.449 1.00 66.62 84 LEU A N 1
ATOM 641 C CA . LEU A 1 84 ? -7.664 7.461 9.871 1.00 66.62 84 LEU A CA 1
ATOM 642 C C . LEU A 1 84 ? -6.728 8.105 10.902 1.00 66.62 84 LEU A C 1
ATOM 644 O O . LEU A 1 84 ? -6.351 9.268 10.771 1.00 66.62 84 LEU A O 1
ATOM 648 N N . ALA A 1 85 ? -6.330 7.350 11.924 1.00 64.00 85 ALA A N 1
ATOM 649 C CA . ALA A 1 85 ? -5.438 7.852 12.972 1.00 64.00 85 ALA A CA 1
ATOM 650 C C . ALA A 1 85 ? -4.033 8.231 12.451 1.00 64.00 85 ALA A C 1
ATOM 652 O O . ALA A 1 85 ? -3.261 8.869 13.158 1.00 64.00 85 ALA A O 1
ATOM 653 N N . GLU A 1 86 ? -3.707 7.837 11.219 1.00 70.81 86 GLU A N 1
ATOM 654 C CA . GLU A 1 86 ? -2.356 7.853 10.657 1.00 70.81 86 GLU A CA 1
ATOM 655 C C . GLU A 1 86 ? -2.245 8.659 9.346 1.00 70.81 86 GLU A C 1
ATOM 657 O O . GLU A 1 86 ? -1.335 8.431 8.550 1.00 70.81 86 GLU A O 1
ATOM 662 N N . VAL A 1 87 ? -3.169 9.592 9.081 1.00 69.50 87 VAL A N 1
ATOM 663 C CA . VAL A 1 87 ? -3.105 10.427 7.866 1.00 69.50 87 VAL A CA 1
ATOM 664 C C . VAL A 1 87 ? -1.959 11.447 7.985 1.00 69.50 87 VAL A C 1
ATOM 666 O O . VAL A 1 87 ? -1.868 12.134 9.007 1.00 69.50 87 VAL A O 1
ATOM 669 N N . PRO A 1 88 ? -1.094 11.599 6.961 1.00 72.25 88 PRO A N 1
ATOM 670 C CA . PRO A 1 88 ? -0.085 12.654 6.947 1.00 72.25 88 PRO A CA 1
ATOM 671 C C . PRO A 1 88 ? -0.733 14.044 7.001 1.00 72.25 88 PRO A C 1
ATOM 673 O O . PRO A 1 88 ? -1.807 14.271 6.447 1.00 72.25 88 PRO A O 1
ATOM 676 N N . GLN A 1 89 ? -0.061 15.001 7.649 1.00 76.88 89 GLN A N 1
ATOM 677 C CA . GLN A 1 89 ? -0.561 16.381 7.750 1.00 76.88 89 GLN A CA 1
ATOM 678 C C . GLN A 1 89 ? -0.650 17.078 6.386 1.00 76.88 89 GLN A C 1
ATOM 680 O O . GLN A 1 89 ? -1.511 17.930 6.172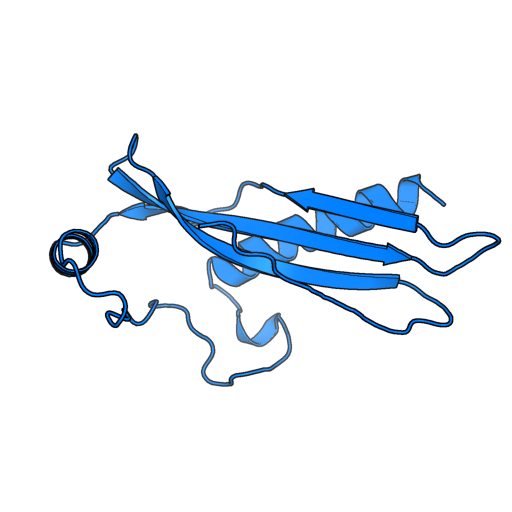 1.00 76.88 89 GLN A O 1
ATOM 685 N N . SER A 1 90 ? 0.241 16.705 5.471 1.00 82.38 90 SER A N 1
ATOM 686 C CA . SER A 1 90 ? 0.296 17.219 4.107 1.00 82.38 90 SER A CA 1
ATOM 687 C C . SER A 1 90 ? -0.373 16.241 3.144 1.00 82.38 90 SER A C 1
ATOM 689 O O . SER A 1 90 ? -0.237 15.027 3.280 1.00 82.38 90 SER A O 1
ATOM 691 N N . SER A 1 91 ? -1.036 16.765 2.110 1.00 82.12 91 SER A N 1
ATOM 692 C CA . SER A 1 91 ? -1.640 15.957 1.038 1.00 82.12 91 SER A CA 1
ATOM 693 C C . SER A 1 91 ? -0.612 15.248 0.147 1.00 82.12 91 SER A C 1
ATOM 695 O O . SER A 1 91 ? -0.960 14.324 -0.585 1.00 82.12 91 SER A O 1
ATOM 697 N N . SER A 1 92 ? 0.651 15.674 0.203 1.00 84.56 92 SER A N 1
ATOM 698 C CA . SER A 1 92 ? 1.782 15.072 -0.500 1.00 84.56 92 SER A CA 1
ATOM 699 C C . SER A 1 92 ? 3.080 15.339 0.258 1.00 84.56 92 SER A C 1
ATOM 701 O O . SER A 1 92 ? 3.226 16.403 0.862 1.00 84.56 92 SER A O 1
ATOM 703 N N . GLY A 1 93 ? 4.035 14.419 0.170 1.00 87.44 93 GLY A N 1
ATOM 704 C CA . GLY A 1 93 ? 5.336 14.541 0.819 1.00 87.44 93 GL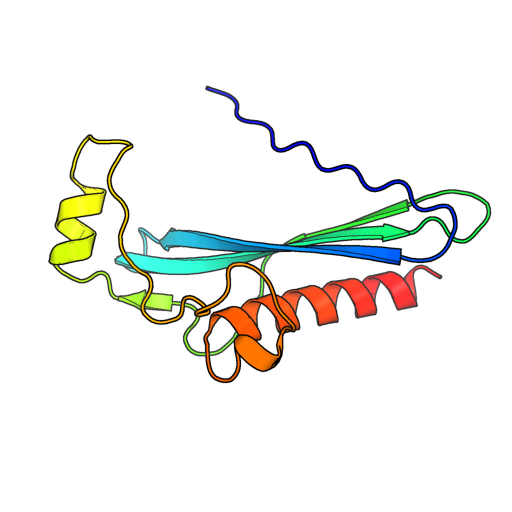Y A CA 1
ATOM 705 C C . GLY A 1 93 ? 6.189 13.288 0.615 1.00 87.44 93 GLY A C 1
ATOM 706 O O . GLY A 1 93 ? 5.749 1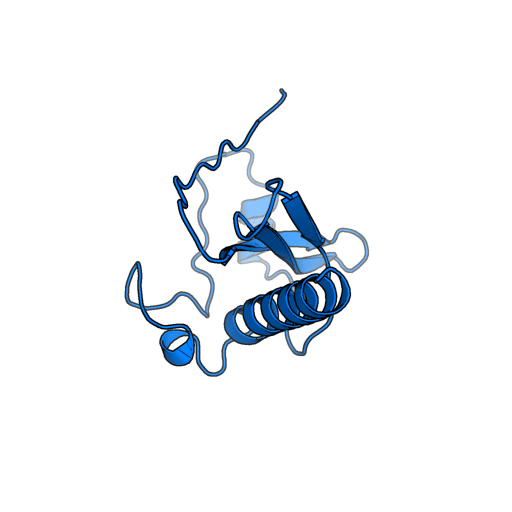2.335 -0.038 1.00 87.44 93 GLY A O 1
ATOM 707 N N . PRO A 1 94 ? 7.426 13.274 1.131 1.00 85.75 94 PRO A N 1
ATOM 708 C CA . PRO A 1 94 ? 8.253 12.075 1.150 1.00 85.75 94 PRO A CA 1
ATOM 709 C C . PRO A 1 94 ? 7.635 10.966 2.017 1.00 85.75 94 PRO A C 1
ATOM 711 O O . PRO A 1 94 ? 6.950 11.224 3.001 1.00 85.75 94 PRO A O 1
ATOM 714 N N . LEU A 1 95 ? 7.968 9.702 1.720 1.00 80.94 95 LEU A N 1
ATOM 715 C CA . LEU A 1 95 ? 7.543 8.544 2.529 1.00 80.94 95 LEU A CA 1
ATOM 716 C C . LEU A 1 95 ? 7.963 8.639 4.005 1.00 80.94 95 LEU A C 1
ATOM 718 O O . LEU A 1 95 ? 7.365 7.992 4.858 1.00 80.94 95 LEU A O 1
ATOM 722 N N . THR A 1 96 ? 8.991 9.429 4.318 1.00 84.56 96 THR A N 1
ATOM 723 C CA . THR A 1 96 ? 9.427 9.692 5.695 1.00 84.56 96 THR A CA 1
ATOM 724 C C . THR A 1 96 ? 8.393 10.450 6.519 1.00 84.56 96 THR A C 1
ATOM 726 O O . THR A 1 96 ? 8.432 10.355 7.741 1.00 84.56 96 THR A O 1
ATOM 729 N N . ASP A 1 97 ? 7.458 11.158 5.887 1.00 86.12 97 ASP A N 1
ATOM 730 C CA . ASP A 1 97 ? 6.376 11.856 6.591 1.00 86.12 97 ASP A CA 1
ATOM 731 C C . ASP A 1 97 ? 5.325 10.875 7.128 1.00 86.12 97 ASP A C 1
ATOM 733 O O . ASP A 1 97 ? 4.554 11.210 8.021 1.00 86.12 97 ASP A O 1
ATOM 737 N N . LEU A 1 98 ? 5.332 9.636 6.629 1.00 85.88 98 LEU A N 1
ATOM 738 C CA . LEU A 1 98 ? 4.506 8.530 7.112 1.00 85.88 98 LEU A CA 1
ATOM 739 C C . LEU A 1 98 ? 5.211 7.711 8.198 1.00 85.88 98 LEU A C 1
ATOM 741 O O . LEU A 1 98 ? 4.745 6.627 8.545 1.00 85.88 98 LEU A O 1
ATOM 745 N N . LYS A 1 99 ? 6.359 8.166 8.709 1.00 84.75 99 LYS A N 1
ATOM 746 C CA . LYS A 1 99 ? 7.188 7.359 9.604 1.00 84.75 99 LYS A CA 1
ATOM 747 C C . LYS A 1 99 ? 6.401 6.862 10.820 1.00 84.75 99 LYS A C 1
ATOM 749 O O . LYS A 1 99 ? 5.727 7.639 11.490 1.00 84.75 99 LYS A O 1
ATOM 754 N N . ASN A 1 100 ? 6.580 5.582 11.148 1.00 84.38 100 ASN A N 1
ATOM 755 C CA . ASN A 1 100 ? 5.910 4.888 12.257 1.00 84.38 100 ASN A CA 1
ATOM 756 C C . ASN A 1 100 ? 4.396 4.683 12.070 1.00 84.38 100 ASN A C 1
ATOM 758 O O . ASN A 1 100 ? 3.714 4.334 13.030 1.00 84.38 100 ASN A O 1
ATOM 762 N N . THR A 1 101 ? 3.875 4.871 10.859 1.00 88.19 101 THR A N 1
ATOM 763 C CA . THR A 1 101 ? 2.502 4.486 10.510 1.00 88.19 101 THR A CA 1
ATOM 764 C C . THR A 1 101 ? 2.492 3.104 9.860 1.00 88.19 101 THR A C 1
ATOM 766 O O . THR A 1 101 ? 3.453 2.682 9.211 1.00 88.19 101 THR A O 1
ATOM 769 N N . SER A 1 102 ? 1.377 2.395 9.976 1.00 90.25 102 SER A N 1
ATOM 770 C CA . SER A 1 102 ? 1.116 1.184 9.196 1.00 90.25 102 SER A CA 1
ATOM 771 C C . SER A 1 102 ? 1.123 1.459 7.679 1.00 90.25 102 SER A C 1
ATOM 773 O O . SER A 1 102 ? 1.556 0.599 6.908 1.00 90.25 102 SER A O 1
ATOM 775 N N . HIS A 1 103 ? 0.766 2.679 7.246 1.00 89.69 103 HIS A N 1
ATOM 776 C CA . HIS A 1 103 ? 0.830 3.105 5.841 1.00 89.69 103 HIS A CA 1
ATOM 777 C C . HIS A 1 103 ? 2.259 3.108 5.278 1.00 89.69 103 HIS A C 1
ATOM 779 O O . HIS A 1 103 ? 2.467 2.707 4.130 1.00 89.69 103 HIS A O 1
ATOM 785 N N . GLU A 1 104 ? 3.261 3.491 6.076 1.00 91.00 104 GLU A N 1
ATOM 786 C CA . GLU A 1 104 ? 4.667 3.345 5.683 1.00 91.00 104 GLU A CA 1
ATOM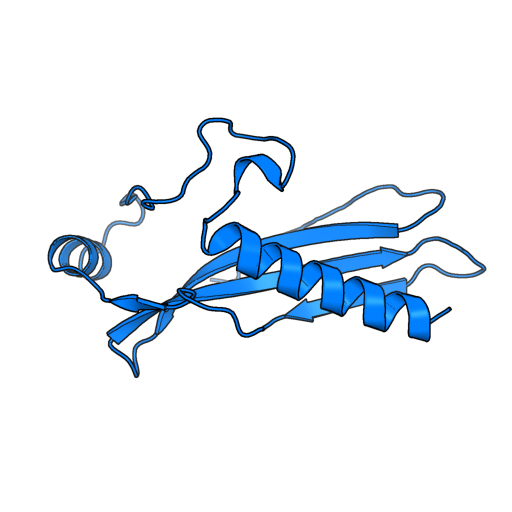 787 C C . GLU A 1 104 ? 5.006 1.872 5.405 1.00 91.00 104 GLU A C 1
ATOM 789 O O . GLU A 1 104 ? 5.615 1.557 4.378 1.00 91.00 104 GLU A O 1
ATOM 794 N N . GLY A 1 105 ? 4.589 0.964 6.293 1.00 91.75 105 GLY A N 1
ATOM 795 C CA . GLY A 1 105 ? 4.805 -0.477 6.141 1.00 91.75 105 GLY A CA 1
ATOM 796 C C . GLY A 1 105 ? 4.174 -1.035 4.864 1.00 91.75 105 GLY A C 1
ATOM 797 O O . GLY A 1 105 ? 4.821 -1.793 4.132 1.00 91.75 105 GLY A O 1
ATOM 798 N N . ALA A 1 106 ? 2.958 -0.592 4.546 1.00 92.69 106 ALA A N 1
ATOM 799 C CA . ALA A 1 106 ? 2.241 -0.966 3.333 1.00 92.69 106 ALA A CA 1
ATOM 800 C C . ALA A 1 106 ? 2.999 -0.535 2.064 1.00 92.69 106 ALA A C 1
ATOM 802 O O . ALA A 1 106 ? 3.277 -1.353 1.179 1.00 92.69 106 ALA A O 1
ATOM 803 N N . PHE A 1 107 ? 3.409 0.735 1.998 1.00 92.19 107 PHE A N 1
ATOM 804 C CA . PHE A 1 107 ? 4.136 1.274 0.849 1.00 92.19 107 PHE A CA 1
ATOM 805 C C . PHE A 1 107 ? 5.514 0.644 0.681 1.00 92.19 107 PHE A C 1
ATOM 807 O O . PHE A 1 107 ? 5.867 0.239 -0.428 1.00 92.19 107 PHE A O 1
ATOM 814 N N . ARG A 1 108 ? 6.276 0.469 1.766 1.00 92.31 108 ARG A N 1
ATOM 815 C CA . ARG A 1 108 ? 7.577 -0.214 1.708 1.00 92.31 108 ARG A CA 1
ATOM 816 C C . ARG A 1 108 ? 7.440 -1.646 1.205 1.00 92.31 108 ARG A C 1
ATOM 818 O O . ARG A 1 108 ? 8.234 -2.066 0.368 1.00 92.31 108 ARG A O 1
ATOM 825 N N . THR A 1 109 ? 6.429 -2.376 1.675 1.00 94.00 109 THR A N 1
ATOM 826 C CA . THR A 1 109 ? 6.177 -3.761 1.257 1.00 94.00 109 THR A CA 1
ATOM 827 C C . THR A 1 109 ? 5.969 -3.862 -0.253 1.00 94.00 109 THR A C 1
ATOM 829 O O . THR A 1 109 ? 6.638 -4.660 -0.914 1.00 94.00 109 THR A O 1
ATOM 832 N N . ILE A 1 110 ? 5.099 -3.022 -0.821 1.00 94.88 110 ILE A N 1
ATOM 833 C CA . ILE A 1 110 ? 4.825 -3.047 -2.261 1.00 94.88 110 ILE A CA 1
ATOM 834 C C . ILE A 1 110 ? 6.006 -2.537 -3.084 1.00 94.88 110 ILE A C 1
ATOM 836 O O . ILE A 1 110 ? 6.365 -3.184 -4.068 1.00 94.88 110 ILE A O 1
ATOM 840 N N . VAL A 1 111 ? 6.656 -1.439 -2.683 1.00 91.56 111 VAL A N 1
ATOM 841 C CA . VAL A 1 111 ? 7.835 -0.921 -3.397 1.00 91.56 111 VAL A CA 1
ATOM 842 C C . VAL A 1 111 ? 8.941 -1.973 -3.440 1.00 91.56 111 VAL A C 1
ATOM 844 O O . VAL A 1 111 ? 9.473 -2.250 -4.512 1.00 91.56 111 VAL A O 1
ATOM 847 N N . ASN A 1 112 ? 9.249 -2.622 -2.314 1.00 92.19 112 ASN A N 1
ATOM 848 C CA . ASN A 1 112 ? 10.271 -3.669 -2.264 1.00 92.19 112 ASN A CA 1
ATOM 849 C C . ASN A 1 112 ? 9.927 -4.846 -3.187 1.00 92.19 112 ASN A C 1
ATOM 851 O O . ASN A 1 112 ? 10.800 -5.347 -3.898 1.00 92.19 112 ASN A O 1
ATOM 855 N N . LYS A 1 113 ? 8.653 -5.258 -3.219 1.00 92.88 113 LYS A N 1
ATOM 856 C CA . LYS A 1 113 ? 8.168 -6.324 -4.104 1.00 92.88 113 LYS A CA 1
ATOM 857 C C . LYS A 1 113 ? 8.314 -5.939 -5.578 1.00 92.88 113 LYS A C 1
ATOM 859 O O . LYS A 1 113 ? 8.884 -6.708 -6.347 1.00 92.88 113 LYS A O 1
ATOM 864 N N . LEU A 1 114 ? 7.879 -4.737 -5.960 1.00 91.81 114 LEU A N 1
ATOM 865 C CA . LEU A 1 114 ? 8.003 -4.223 -7.328 1.00 91.81 114 LEU A CA 1
ATOM 866 C C . LEU A 1 114 ? 9.464 -4.106 -7.762 1.00 91.81 114 LEU A C 1
ATOM 868 O O . LEU A 1 114 ? 9.815 -4.579 -8.837 1.00 91.81 114 LEU A O 1
ATOM 872 N N . VAL A 1 115 ? 10.329 -3.537 -6.918 1.00 90.75 115 VAL A N 1
ATOM 873 C CA . VAL A 1 115 ? 11.766 -3.412 -7.199 1.00 90.75 115 VAL A CA 1
ATOM 874 C C . VAL A 1 115 ? 12.408 -4.787 -7.377 1.00 90.75 115 VAL A C 1
ATOM 876 O O . VAL A 1 115 ? 13.200 -4.967 -8.299 1.00 90.75 115 VAL A O 1
ATOM 879 N N . SER A 1 116 ? 12.066 -5.763 -6.531 1.00 90.62 116 SER A N 1
ATOM 880 C CA . SER A 1 116 ? 12.594 -7.124 -6.655 1.00 90.62 116 SER A CA 1
ATOM 881 C C . SER A 1 116 ? 12.180 -7.782 -7.969 1.00 90.62 116 SER A C 1
ATOM 883 O O . SER A 1 116 ? 13.017 -8.407 -8.611 1.00 90.62 116 SER A O 1
ATOM 885 N N . ILE A 1 117 ? 10.915 -7.651 -8.381 1.00 86.94 117 ILE A N 1
ATOM 886 C CA . ILE A 1 117 ? 10.438 -8.221 -9.650 1.00 86.94 117 ILE A CA 1
ATOM 887 C C . ILE A 1 117 ? 11.100 -7.499 -10.828 1.00 86.94 117 ILE A C 1
ATOM 889 O O . ILE A 1 117 ? 11.595 -8.147 -11.746 1.00 86.94 117 ILE A O 1
ATOM 893 N N . ASN A 1 118 ? 11.165 -6.166 -10.778 1.00 84.12 118 ASN A N 1
ATOM 894 C CA . ASN A 1 118 ? 11.712 -5.344 -11.854 1.00 84.12 118 ASN A CA 1
ATOM 895 C C . ASN A 1 118 ? 13.203 -5.627 -12.092 1.00 84.12 118 ASN A C 1
ATOM 897 O O . ASN A 1 118 ? 13.617 -5.752 -13.237 1.00 84.12 118 ASN A O 1
ATOM 901 N N . LYS A 1 119 ? 13.995 -5.812 -11.025 1.00 83.88 119 LYS A N 1
ATOM 902 C CA . LYS A 1 119 ? 15.413 -6.206 -11.125 1.00 83.88 119 LYS A CA 1
ATOM 903 C C . LYS A 1 119 ? 15.627 -7.590 -11.735 1.00 83.88 119 LYS A C 1
ATOM 905 O O . LYS A 1 119 ? 16.651 -7.799 -12.362 1.00 83.88 119 LYS A O 1
ATOM 910 N N . ASN A 1 120 ? 14.692 -8.517 -11.535 1.00 76.94 120 ASN A N 1
ATOM 911 C CA . ASN A 1 120 ? 14.769 -9.869 -12.095 1.00 76.94 120 ASN A CA 1
ATOM 912 C C . ASN A 1 120 ? 14.206 -9.959 -13.525 1.00 76.94 120 ASN A C 1
ATOM 914 O O . ASN A 1 120 ? 14.254 -11.028 -14.125 1.00 76.94 120 ASN A O 1
ATOM 918 N N . SER A 1 121 ? 13.613 -8.873 -14.032 1.00 65.56 121 SER A N 1
ATOM 919 C CA . SER A 1 121 ? 13.005 -8.805 -15.368 1.00 65.56 121 SER A CA 1
ATOM 920 C C . SER A 1 121 ? 13.884 -8.073 -16.391 1.00 65.56 121 SER A C 1
ATOM 922 O O . SER A 1 121 ? 13.547 -8.077 -17.573 1.00 65.56 121 SER A O 1
ATOM 924 N N . ALA A 1 122 ? 14.966 -7.436 -15.929 1.00 58.41 122 ALA A N 1
ATOM 925 C CA . ALA A 1 122 ? 15.998 -6.785 -16.736 1.00 58.41 122 ALA A CA 1
ATOM 926 C C . ALA A 1 122 ? 17.205 -7.716 -16.905 1.00 58.41 122 ALA A C 1
ATOM 928 O O . ALA A 1 122 ? 17.821 -7.670 -17.992 1.00 58.41 122 ALA A O 1
#

pLDDT: mean 81.22, std 11.58, range [44.34, 94.88]

Secondary structure (DSSP, 8-state):
-----------SSSEEEEEEEEEEEETTTTEEEEEEEEEEEE--SSS-EEEEEE----TT-EEEPPHHHHHHHHS--TT-----TT--SSSS--GGGGTTSHHHHHHHHHHHHHHHHHHTT-

Sequence (122 aa):
MTSALLMWEPTSSGSVYLVVNGIRHDQKDNALDQEPFGIVVNATGASAYGIFAHHGNWPNRTTPITPEVQKILESTSLGNYFPLAEVPQSSSGPLTDLKNTSHEGAFRTIVNKLVSINKNSA

Foldseek 3Di:
DDDDDDDDDDDQADKDKDKDWDWDQDPVVRWTAIKMKMKIWGNPDPDIDMDIDIDDDDPPRIGHQDPVNVVVVPDPDPPDDDDDPQDQPDPDDDLCSSPPHVVSVRVVGRVVVVVVVVVVVD